Protein AF-A0A942Q5T8-F1 (afdb_monomer_lite)

Foldseek 3Di:
DDDDDPPPLVPDDPRCPDDPPPVVVVPPPPDDPDDPDPPPPPPVPPPPPDDDQPPDPQLVVLVVVLVVLLVQLVVLLVVLVVVDPDPVSVVSNVVSVVSVVVSVVSCVPPNVVSSVVVSVVVVVVVVVVVD

pLDDT: mean 75.87, std 16.43, range [44.84, 96.62]

Secondary structure (DSSP, 8-state):
-PPPPTT-GGGSTT------GGGGTTTS----S---------------SS-PPP--HHHHHHHHHHHHHHHHHHHHHHHHHHTTTSHHHHHHHHHHHHHHHHHHHHIIIIIHHHHHHHHHHHHHHHHHTT-

Sequence (131 aa):
MARRSPSNPRYQKGASIGKTRRSAASAKPTRGAGADSKKASTRKKRRSILAPVPSNPEFRRWRKIWLGALGAAIVFSGFAWWQQGTWPGTAVLILAYACIFTAFYIDFRKMRPLRKAAIEAEKAEKNGSSK

Structure (mmCIF, N/CA/C/O backbone):
data_AF-A0A942Q5T8-F1
#
_entry.id   AF-A0A942Q5T8-F1
#
loop_
_atom_site.group_PDB
_atom_site.id
_atom_site.type_symbol
_atom_site.label_atom_id
_atom_site.label_alt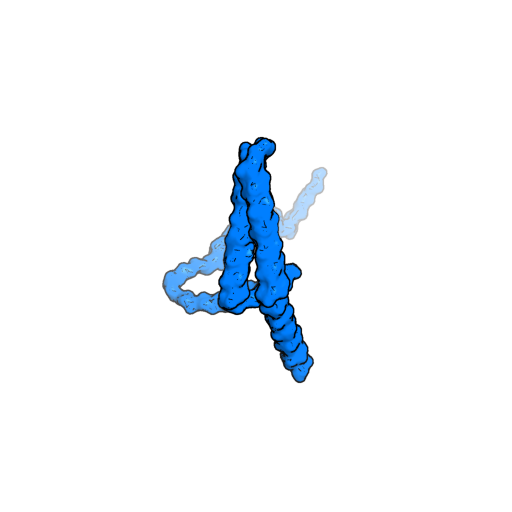_id
_atom_site.label_comp_id
_atom_site.label_asym_id
_atom_site.label_entity_id
_atom_site.label_seq_id
_atom_site.pdbx_PDB_ins_code
_atom_site.Cartn_x
_atom_site.Cartn_y
_atom_site.Cartn_z
_atom_site.occupancy
_atom_site.B_iso_or_equiv
_atom_site.auth_seq_id
_atom_site.auth_comp_id
_atom_site.auth_asym_id
_atom_site.auth_atom_id
_atom_site.pdbx_PDB_model_num
ATOM 1 N N . MET A 1 1 ? -30.164 73.972 11.025 1.00 45.56 1 MET A N 1
ATOM 2 C CA . MET A 1 1 ? -29.276 73.210 11.938 1.00 45.56 1 MET A CA 1
ATOM 3 C C . MET A 1 1 ? -30.062 72.808 13.180 1.00 45.56 1 MET A C 1
ATOM 5 O O . MET A 1 1 ? -30.430 73.683 13.954 1.00 45.56 1 MET A O 1
ATOM 9 N N . ALA A 1 2 ? -30.369 71.520 13.361 1.00 58.38 2 ALA A N 1
ATOM 10 C CA . ALA A 1 2 ? -31.089 71.048 14.546 1.00 58.38 2 ALA A CA 1
ATOM 11 C C . ALA A 1 2 ? -30.155 71.037 15.772 1.00 58.38 2 ALA A C 1
ATOM 13 O O . ALA A 1 2 ? -29.098 70.401 15.751 1.00 58.38 2 ALA A O 1
ATOM 14 N N . ARG A 1 3 ? -30.527 71.769 16.830 1.00 61.38 3 ARG A N 1
ATOM 15 C CA . ARG A 1 3 ? -29.795 71.804 18.106 1.00 61.38 3 ARG A CA 1
ATOM 16 C C . ARG A 1 3 ? -30.020 70.474 18.839 1.00 61.38 3 ARG A C 1
ATOM 18 O O . ARG A 1 3 ? -31.156 70.034 18.980 1.00 61.38 3 ARG A O 1
ATOM 25 N N . ARG A 1 4 ? -28.944 69.799 19.261 1.00 69.56 4 ARG A N 1
ATOM 26 C CA . ARG A 1 4 ? -29.027 68.507 19.971 1.00 69.56 4 ARG A CA 1
ATOM 27 C C . ARG A 1 4 ? -29.634 68.711 21.364 1.00 69.56 4 ARG A C 1
ATOM 29 O O . ARG A 1 4 ? -29.323 69.705 22.013 1.00 69.56 4 ARG A O 1
ATOM 36 N N . SER A 1 5 ? -30.477 67.772 21.806 1.00 62.94 5 SER A N 1
ATOM 37 C CA . SER A 1 5 ? -31.197 67.882 23.083 1.00 62.94 5 SER A CA 1
ATOM 38 C C . SER A 1 5 ? -30.234 68.003 24.282 1.00 62.94 5 SER A C 1
ATOM 40 O O . SER A 1 5 ? -29.401 67.105 24.457 1.00 62.94 5 SER A O 1
ATOM 42 N N . PRO A 1 6 ? -30.357 69.045 25.132 1.00 64.88 6 PRO A N 1
ATOM 43 C CA . PRO A 1 6 ? -29.505 69.247 26.315 1.00 64.88 6 PRO A CA 1
ATOM 44 C C . PRO A 1 6 ? -29.692 68.179 27.403 1.00 64.88 6 PRO A C 1
ATOM 46 O O . PRO A 1 6 ? -28.822 67.979 28.250 1.00 64.88 6 PRO A O 1
ATOM 49 N N . SER A 1 7 ? -30.831 67.484 27.384 1.00 65.06 7 SER A N 1
ATOM 50 C CA . SER A 1 7 ? -31.198 66.469 28.375 1.00 65.06 7 SER A CA 1
ATOM 51 C C . SER A 1 7 ? -30.587 65.095 28.109 1.00 65.06 7 SER A C 1
ATOM 53 O O . SER A 1 7 ? -30.757 64.189 28.919 1.00 65.06 7 SER A O 1
ATOM 55 N N . ASN A 1 8 ? -29.871 64.909 26.995 1.00 69.88 8 ASN A N 1
ATOM 56 C CA . ASN A 1 8 ? -29.218 63.637 26.729 1.00 69.88 8 ASN A CA 1
ATOM 57 C C . ASN A 1 8 ? -27.915 63.531 27.547 1.00 69.88 8 ASN A C 1
ATOM 59 O O . ASN A 1 8 ? -26.960 64.262 27.257 1.00 69.88 8 ASN A O 1
ATOM 63 N N . PRO A 1 9 ? -27.820 62.587 28.505 1.00 66.06 9 PRO A N 1
ATOM 64 C CA . PRO A 1 9 ? -26.646 62.439 29.364 1.00 66.06 9 PRO A CA 1
ATOM 65 C C . PRO A 1 9 ? -25.369 62.148 28.567 1.00 66.06 9 PRO A C 1
ATOM 67 O O . PRO A 1 9 ? -24.277 62.447 29.030 1.00 66.06 9 PRO A O 1
ATOM 70 N N . ARG A 1 10 ? -25.466 61.657 27.323 1.00 61.28 10 ARG A N 1
ATOM 71 C CA . ARG A 1 10 ? -24.307 61.447 26.438 1.00 61.28 10 ARG A CA 1
ATOM 72 C C . ARG A 1 10 ? -23.570 62.726 26.026 1.00 61.28 10 ARG A C 1
ATOM 74 O O . ARG A 1 10 ? -22.449 62.638 25.536 1.00 61.28 10 ARG A O 1
ATOM 81 N N . TYR A 1 11 ? -24.204 63.888 26.146 1.00 64.50 11 TYR A N 1
ATOM 82 C CA . TYR A 1 11 ? -23.630 65.173 25.734 1.00 64.50 11 TYR A CA 1
ATOM 83 C C . TYR A 1 11 ? -23.361 66.106 26.920 1.00 64.50 11 TYR A C 1
ATOM 85 O O . TYR A 1 11 ? -22.922 67.237 26.722 1.00 64.50 11 TYR A O 1
ATOM 93 N N . GLN A 1 12 ? -23.580 65.631 28.149 1.00 69.62 12 GLN A N 1
ATOM 94 C CA . GLN A 1 12 ? -23.256 66.369 29.366 1.00 69.62 12 GLN A CA 1
ATOM 95 C C . GLN A 1 12 ? -21.777 66.163 29.724 1.00 69.62 12 GLN A C 1
ATOM 97 O O . GLN A 1 12 ? -21.289 65.033 29.806 1.00 69.62 12 GLN A O 1
ATOM 102 N N . LYS A 1 13 ? -21.040 67.262 29.939 1.00 58.00 13 LYS A N 1
ATOM 103 C CA . LYS A 1 13 ? -19.649 67.212 30.419 1.00 58.00 13 LYS A CA 1
ATOM 104 C C . LYS A 1 13 ? -19.636 66.660 31.850 1.00 58.00 13 LYS A C 1
ATOM 106 O O . LYS A 1 13 ? -20.086 67.337 32.763 1.00 58.00 13 LYS A O 1
ATOM 111 N N . GLY A 1 14 ? -19.128 65.437 32.022 1.00 63.59 14 GLY A N 1
ATOM 112 C CA . GLY A 1 14 ? -19.052 64.734 33.313 1.00 63.59 14 GLY A CA 1
ATOM 113 C C . GLY A 1 14 ? -19.866 63.438 33.387 1.00 63.59 14 GLY A C 1
ATOM 114 O O . GLY A 1 14 ? -19.721 62.684 34.345 1.00 63.59 14 GLY A O 1
ATOM 115 N N . ALA A 1 15 ? -20.678 63.127 32.373 1.00 60.84 15 ALA A N 1
ATOM 116 C CA . ALA A 1 15 ? -21.395 61.859 32.322 1.00 60.84 15 ALA A CA 1
ATOM 117 C C . ALA A 1 15 ? -20.429 60.692 32.058 1.00 60.84 15 ALA A C 1
ATOM 119 O O . ALA A 1 15 ? -19.656 60.714 31.096 1.00 60.84 15 ALA A O 1
ATOM 120 N N . SER A 1 16 ? -20.491 59.648 32.888 1.00 61.91 16 SER A N 1
ATOM 121 C CA . SER A 1 16 ? -19.714 58.410 32.746 1.00 61.91 16 SER A CA 1
ATOM 122 C C . SER A 1 16 ? -20.244 57.551 31.591 1.00 61.91 16 SER A C 1
ATOM 124 O O . SER A 1 16 ? -20.793 56.463 31.754 1.00 61.91 16 SER A O 1
ATOM 126 N N . ILE A 1 17 ? -20.085 58.065 30.375 1.00 60.00 17 ILE A N 1
ATOM 127 C CA . ILE A 1 17 ? -20.363 57.355 29.130 1.00 60.00 17 ILE A CA 1
ATOM 128 C C . ILE A 1 17 ? -19.521 56.077 29.123 1.00 60.00 17 ILE A C 1
ATOM 130 O O . ILE A 1 17 ? -18.305 56.125 29.296 1.00 60.00 17 ILE A O 1
ATOM 134 N N . GLY A 1 18 ? -20.219 54.944 28.999 1.00 59.19 18 GLY A N 1
ATOM 135 C CA . GLY A 1 18 ? -19.758 53.588 29.291 1.00 59.19 18 GLY A CA 1
ATOM 136 C C . GLY A 1 18 ? -18.281 53.306 29.019 1.00 59.19 18 GLY A C 1
ATOM 137 O O . GLY A 1 18 ? -17.742 53.639 27.965 1.00 59.19 18 GLY A O 1
ATOM 138 N N . LYS A 1 19 ? -17.654 52.632 29.989 1.00 56.56 19 LYS A N 1
ATOM 139 C CA . LYS A 1 19 ? -16.261 52.177 29.970 1.00 56.56 19 LYS A CA 1
ATOM 140 C C . LYS A 1 19 ? -15.944 51.471 28.646 1.00 56.56 19 LYS A C 1
ATOM 142 O O . LYS A 1 19 ? -16.274 50.303 28.452 1.00 56.56 19 LYS A O 1
ATOM 147 N N . THR A 1 20 ? -15.298 52.168 27.718 1.00 62.53 20 THR A N 1
ATOM 148 C CA . THR A 1 20 ? -14.780 51.552 26.497 1.00 62.53 20 THR A CA 1
ATOM 149 C C . THR A 1 20 ? -13.644 50.594 26.864 1.00 62.53 20 THR A C 1
ATOM 151 O O . THR A 1 20 ? -12.855 50.890 27.756 1.00 62.53 20 THR A O 1
ATOM 154 N N . ARG A 1 21 ? -13.621 49.429 26.193 1.00 55.75 21 ARG A N 1
ATOM 155 C CA . ARG A 1 21 ? -12.621 48.338 26.000 1.00 55.75 21 ARG A CA 1
ATOM 156 C C . ARG A 1 21 ? -11.395 48.163 26.934 1.00 55.75 21 ARG A C 1
ATOM 158 O O . ARG A 1 21 ? -10.922 47.038 27.063 1.00 55.75 21 ARG A O 1
ATOM 165 N N . ARG A 1 22 ? -10.873 49.197 27.596 1.00 52.53 22 ARG A N 1
ATOM 166 C CA . ARG A 1 22 ? -9.764 49.151 28.568 1.00 52.53 22 ARG A CA 1
ATOM 167 C C . ARG A 1 22 ? -10.127 48.480 29.898 1.00 52.53 22 ARG A C 1
ATOM 169 O O . ARG A 1 22 ? -9.247 47.893 30.515 1.00 52.53 22 ARG A O 1
ATOM 176 N N . SER A 1 23 ? -11.396 48.464 30.311 1.00 54.72 23 SER A N 1
ATOM 177 C CA . SER A 1 23 ? -11.807 47.812 31.573 1.00 54.72 23 SER A CA 1
ATOM 178 C C . SER A 1 23 ? -11.914 46.282 31.511 1.00 54.72 23 SER A C 1
ATOM 180 O O . SER A 1 23 ? -12.063 45.646 32.546 1.00 54.72 23 SER A O 1
ATOM 182 N N . ALA A 1 24 ? -11.801 45.670 30.326 1.00 55.50 24 ALA A N 1
ATOM 183 C CA . ALA A 1 24 ? -11.732 44.211 30.189 1.00 55.50 24 ALA A CA 1
ATOM 184 C C . ALA A 1 24 ? -10.298 43.664 30.339 1.00 55.50 24 ALA A C 1
ATOM 186 O O . ALA A 1 24 ? -10.111 42.474 30.584 1.00 55.50 24 ALA A O 1
ATOM 187 N N . ALA A 1 25 ? -9.278 44.520 30.199 1.00 55.81 25 ALA A N 1
ATOM 188 C CA . ALA A 1 25 ? -7.877 44.125 30.341 1.00 55.81 25 ALA A CA 1
ATOM 189 C C . ALA A 1 25 ? -7.436 44.045 31.813 1.00 55.81 25 ALA A C 1
ATOM 191 O O . ALA A 1 25 ? -6.597 43.214 32.143 1.00 55.81 25 ALA A O 1
ATOM 192 N N . SER A 1 26 ? -8.044 44.837 32.704 1.00 57.00 26 SER A N 1
ATOM 193 C CA . SER A 1 26 ? -7.799 44.789 34.155 1.00 57.00 26 SER A CA 1
ATOM 194 C C . SER A 1 26 ? -8.547 43.658 34.874 1.00 57.00 26 SER A C 1
ATOM 196 O O . SER A 1 26 ? -8.259 43.379 36.029 1.00 57.00 26 SER A O 1
ATOM 198 N N . ALA A 1 27 ? -9.493 42.992 34.201 1.00 58.72 27 ALA A N 1
ATOM 199 C CA . ALA A 1 27 ? -10.186 41.798 34.696 1.00 58.72 27 ALA A CA 1
ATOM 200 C C . ALA A 1 27 ? -9.484 40.490 34.282 1.00 58.72 27 ALA A C 1
ATOM 202 O O . ALA A 1 27 ? -10.041 39.402 34.432 1.00 58.72 27 ALA A O 1
ATOM 203 N N . LYS A 1 28 ? -8.274 40.572 33.712 1.00 58.72 28 LYS A N 1
ATOM 204 C CA . LYS A 1 28 ? -7.466 39.387 33.429 1.00 58.72 28 LYS A CA 1
ATOM 205 C C . LYS A 1 28 ? -6.888 38.893 34.764 1.00 58.72 28 LYS A C 1
ATOM 207 O O . LYS A 1 28 ? -6.120 39.634 35.369 1.00 58.72 28 LYS A O 1
ATOM 212 N N . PRO A 1 29 ? -7.216 37.681 35.244 1.00 61.62 29 PRO A N 1
ATOM 213 C CA . PRO A 1 29 ? -6.568 37.159 36.438 1.00 61.62 29 PRO A CA 1
ATOM 214 C C . PRO A 1 29 ? -5.080 36.941 36.136 1.00 61.62 29 PRO A C 1
ATOM 216 O O . PRO A 1 29 ? -4.726 36.107 35.296 1.00 61.62 29 PRO A O 1
ATOM 219 N N . THR A 1 30 ? -4.213 37.700 36.805 1.00 62.91 30 THR A N 1
ATOM 220 C CA . THR A 1 30 ? -2.774 37.430 36.866 1.00 62.91 30 THR A CA 1
ATOM 221 C C . THR A 1 30 ? -2.601 36.091 37.575 1.00 62.91 30 THR A C 1
ATOM 223 O O . THR A 1 30 ? -2.907 35.962 38.757 1.00 62.91 30 THR A O 1
ATOM 226 N N . ARG A 1 31 ? -2.201 35.051 36.837 1.00 57.88 31 ARG A N 1
ATOM 227 C CA . ARG A 1 31 ? -1.962 33.724 37.415 1.00 57.88 31 ARG A CA 1
ATOM 228 C C . ARG A 1 31 ? -0.739 33.799 38.327 1.00 57.88 31 ARG A C 1
ATOM 230 O O . ARG A 1 31 ? 0.364 34.007 37.833 1.00 57.88 31 ARG A O 1
ATOM 237 N N . GLY A 1 32 ? -0.948 33.614 39.630 1.00 50.62 32 GLY A N 1
ATOM 238 C CA . GLY A 1 32 ? 0.121 33.274 40.565 1.00 50.62 32 GLY A CA 1
ATOM 239 C C . GLY A 1 32 ? 0.744 31.931 40.179 1.00 50.62 32 GLY A C 1
ATOM 240 O O . GLY A 1 32 ? 0.052 31.030 39.698 1.00 50.62 32 GLY A O 1
ATOM 241 N N . ALA A 1 33 ? 2.061 31.828 40.326 1.00 53.56 33 ALA A N 1
ATOM 242 C CA . ALA A 1 33 ? 2.794 30.591 40.117 1.00 53.56 33 ALA A CA 1
ATOM 243 C C . ALA A 1 33 ? 2.296 29.504 41.091 1.00 53.56 33 ALA A C 1
ATOM 245 O O . ALA A 1 33 ? 2.185 29.757 42.285 1.00 53.56 33 ALA A O 1
ATOM 246 N N . GLY A 1 34 ? 2.028 28.303 40.567 1.00 52.41 34 GLY A N 1
ATOM 247 C CA . GLY A 1 34 ? 1.827 27.087 41.363 1.00 52.41 34 GLY A CA 1
ATOM 248 C C . GLY A 1 34 ? 0.372 26.725 41.682 1.00 52.41 34 GLY A C 1
ATOM 249 O O . GLY A 1 34 ? -0.150 27.098 42.722 1.00 52.41 34 GLY A O 1
ATOM 250 N N . ALA A 1 35 ? -0.251 25.932 40.804 1.00 44.84 35 ALA A N 1
ATOM 251 C CA . ALA A 1 35 ? -1.213 24.883 41.164 1.00 44.84 35 ALA A CA 1
ATOM 252 C C . ALA A 1 35 ? -1.537 24.060 39.906 1.00 44.84 35 ALA A C 1
ATOM 254 O O . ALA A 1 35 ? -2.222 24.536 38.992 1.00 44.84 35 ALA A O 1
ATOM 255 N N . ASP A 1 36 ? -1.042 22.822 39.869 1.00 53.19 36 ASP A N 1
ATOM 256 C CA . ASP A 1 36 ? -1.388 21.783 38.900 1.00 53.19 36 ASP A CA 1
ATOM 257 C C . ASP A 1 36 ? -2.884 21.454 38.959 1.00 53.19 36 ASP A C 1
ATOM 259 O O . ASP A 1 36 ? -3.332 20.466 39.535 1.00 53.19 36 ASP A O 1
ATOM 263 N N . SER A 1 37 ? -3.694 22.282 38.312 1.00 49.31 37 SER A N 1
ATOM 264 C CA . SER A 1 37 ? -5.028 21.877 37.902 1.00 49.31 37 SER A CA 1
ATOM 265 C C . SER A 1 37 ? -4.895 21.223 36.534 1.00 49.31 37 SER A C 1
ATOM 267 O O . SER A 1 37 ? -4.838 21.896 35.500 1.00 49.31 37 SER A O 1
ATOM 269 N N . LYS A 1 38 ? -4.869 19.883 36.514 1.00 53.44 38 LYS A N 1
ATOM 270 C CA . LYS A 1 38 ? -5.263 19.100 35.337 1.00 53.44 38 LYS A CA 1
ATOM 271 C C . LYS A 1 38 ? -6.700 19.496 35.000 1.00 53.44 38 LYS A C 1
ATOM 273 O O . LYS A 1 38 ? -7.655 18.825 35.380 1.00 53.44 38 LYS A O 1
ATOM 278 N N . LYS A 1 39 ? -6.866 20.615 34.292 1.00 49.66 39 LYS A N 1
ATOM 279 C CA . LYS A 1 39 ? -8.092 20.927 33.574 1.00 49.66 39 LYS A CA 1
ATOM 280 C C . LYS A 1 39 ? -8.262 19.789 32.591 1.00 49.66 39 LYS A C 1
ATOM 282 O O . LYS A 1 39 ? -7.588 19.753 31.561 1.00 49.66 39 LYS A O 1
ATOM 287 N N . ALA A 1 40 ? -9.131 18.851 32.957 1.00 51.22 40 ALA A N 1
ATOM 288 C CA . ALA A 1 40 ? -9.751 17.921 32.042 1.00 51.22 40 ALA A CA 1
ATOM 289 C C . ALA A 1 40 ? -10.303 18.769 30.899 1.00 51.22 40 ALA A C 1
ATOM 291 O O . ALA A 1 40 ? -11.336 19.428 31.000 1.00 51.22 40 ALA A O 1
ATOM 292 N N . SER A 1 41 ? -9.503 18.858 29.844 1.00 51.12 41 SER A N 1
ATOM 293 C CA . SER A 1 41 ? -9.859 19.536 28.626 1.00 51.12 41 SER A CA 1
ATOM 294 C C . SER A 1 41 ? -11.012 18.733 28.060 1.00 51.12 41 SER A C 1
ATOM 296 O O . SER A 1 41 ? -10.807 17.690 27.440 1.00 51.12 41 SER A O 1
ATOM 298 N N . THR A 1 42 ? -12.238 19.209 28.267 1.00 54.03 42 THR A N 1
ATOM 299 C CA . THR A 1 42 ? -13.432 18.789 27.530 1.00 54.03 42 THR A CA 1
ATOM 300 C C . THR A 1 42 ? -13.319 19.281 26.086 1.00 54.03 42 THR A C 1
ATOM 302 O O . THR A 1 42 ? -14.228 19.901 25.530 1.00 54.03 42 THR A O 1
ATOM 305 N N . ARG A 1 43 ? -12.166 19.039 25.450 1.00 57.59 43 ARG A N 1
ATOM 306 C CA . ARG A 1 43 ? -11.981 19.151 24.017 1.00 57.59 43 ARG A CA 1
ATOM 307 C C . ARG A 1 43 ? -12.864 18.062 23.449 1.00 57.59 43 ARG A C 1
ATOM 309 O O . ARG A 1 43 ? -12.431 16.919 23.348 1.00 57.59 43 ARG A O 1
ATOM 316 N N . LYS A 1 44 ? -14.118 18.425 23.139 1.00 52.81 44 LYS A N 1
ATOM 317 C CA . LYS A 1 44 ? -15.033 17.651 22.294 1.00 52.81 44 LYS A CA 1
ATOM 318 C C . LYS A 1 44 ? -14.165 17.048 21.200 1.00 52.81 44 LYS A C 1
ATOM 320 O O . LYS A 1 44 ? -13.655 17.778 20.346 1.00 52.81 44 LYS A O 1
ATOM 325 N N . LYS A 1 45 ? -13.887 15.748 21.328 1.00 57.56 45 LYS A N 1
ATOM 326 C CA . LYS A 1 45 ? -13.022 14.994 20.428 1.00 57.56 45 LYS A CA 1
ATOM 327 C C . LYS A 1 45 ? -13.711 15.145 19.086 1.00 57.56 45 LYS A C 1
ATOM 329 O O . LYS A 1 45 ? -14.792 14.590 18.907 1.00 57.56 45 LYS A O 1
ATOM 334 N N . ARG A 1 46 ? -13.195 16.028 18.218 1.00 56.28 46 ARG A N 1
ATOM 335 C CA . ARG A 1 46 ? -13.740 16.207 16.872 1.00 56.28 46 ARG A CA 1
ATOM 336 C C . ARG A 1 46 ? -13.778 14.800 16.305 1.00 56.28 46 ARG A C 1
ATOM 338 O O . ARG A 1 46 ? -12.713 14.205 16.152 1.00 56.28 46 ARG A O 1
ATOM 345 N N . ARG A 1 47 ? -14.982 14.238 16.136 1.00 53.31 47 ARG A N 1
ATOM 346 C CA . ARG A 1 47 ? -15.153 12.941 15.490 1.00 53.31 47 ARG A CA 1
ATOM 347 C C . ARG A 1 47 ? -14.431 13.098 14.165 1.00 53.31 47 ARG A C 1
ATOM 349 O O . ARG A 1 47 ? -14.805 13.956 13.366 1.00 53.31 47 ARG A O 1
ATOM 356 N N . SER A 1 48 ? -13.315 12.394 14.007 1.00 59.47 48 SER A N 1
ATOM 357 C CA . SER A 1 48 ? -12.651 12.350 12.721 1.00 59.47 48 SER A CA 1
ATOM 358 C C . SER A 1 48 ? -13.704 11.848 11.747 1.00 59.47 48 SER A C 1
ATOM 360 O O . SER A 1 48 ? -14.375 10.858 12.018 1.00 59.47 48 SER A O 1
ATOM 362 N N . ILE A 1 49 ? -13.889 12.565 10.642 1.00 59.50 49 ILE A N 1
ATOM 363 C CA . ILE A 1 49 ? -14.764 12.118 9.549 1.00 59.50 49 ILE A CA 1
ATOM 364 C C . ILE A 1 49 ? -14.309 10.722 9.072 1.00 59.50 49 ILE A C 1
ATOM 366 O O . ILE A 1 49 ? -15.098 9.925 8.581 1.00 59.50 49 ILE A O 1
ATOM 370 N N . LEU A 1 50 ? -13.031 10.402 9.296 1.00 61.00 50 LEU A N 1
ATOM 371 C CA . LEU A 1 50 ? -12.452 9.087 9.107 1.00 61.00 50 LEU A CA 1
ATOM 372 C C . LEU A 1 50 ? -12.836 8.131 10.238 1.00 61.00 50 LEU A C 1
ATOM 374 O O . LEU A 1 50 ? -12.730 8.473 11.420 1.00 61.00 50 LEU A O 1
ATOM 378 N N . ALA A 1 51 ? -13.194 6.907 9.839 1.00 61.25 51 ALA A N 1
ATOM 379 C CA . ALA A 1 51 ? -13.375 5.778 10.736 1.00 61.25 51 ALA A CA 1
ATOM 380 C C . ALA A 1 51 ? -12.206 5.692 11.739 1.00 61.25 51 ALA A C 1
ATOM 382 O O . ALA A 1 51 ? -11.046 5.884 11.348 1.00 61.25 51 ALA A O 1
ATOM 383 N N . PRO A 1 52 ? -12.493 5.427 13.020 1.00 66.38 52 PRO A N 1
ATOM 384 C CA . PRO A 1 52 ? -11.468 5.337 14.042 1.00 66.38 52 PRO A CA 1
ATOM 385 C C . PRO A 1 52 ? -10.473 4.245 13.670 1.00 66.38 52 PRO A C 1
ATOM 387 O O . PRO A 1 52 ? -10.821 3.103 13.369 1.00 66.38 52 PRO A O 1
ATOM 390 N N . VAL A 1 53 ? -9.205 4.637 13.628 1.00 66.75 53 VAL A N 1
ATOM 391 C CA . VAL A 1 53 ? -8.114 3.712 13.358 1.00 66.75 53 VAL A CA 1
ATOM 392 C C . VAL A 1 53 ? -7.892 2.894 14.630 1.00 66.75 53 VAL A C 1
ATOM 394 O O . VAL A 1 53 ? -7.670 3.505 15.679 1.00 66.75 53 VAL A O 1
ATOM 397 N N . PRO A 1 54 ? -7.916 1.548 14.563 1.00 67.81 54 PRO A N 1
ATOM 398 C CA . PRO A 1 54 ? -7.644 0.714 15.724 1.00 67.81 54 PRO A CA 1
ATOM 399 C C . PRO A 1 54 ? -6.321 1.122 16.370 1.00 67.81 54 PRO A C 1
ATOM 401 O O . PRO A 1 54 ? -5.274 1.093 15.719 1.00 67.81 54 PRO A O 1
ATOM 404 N N . SER A 1 55 ? -6.335 1.452 17.660 1.00 67.38 55 SER A N 1
ATOM 405 C CA . SER A 1 55 ? -5.124 1.790 18.419 1.00 67.38 55 SER A CA 1
ATOM 406 C C . SER A 1 55 ? -4.283 0.562 18.802 1.00 67.38 55 SER A C 1
ATOM 408 O O . SER A 1 55 ? -3.394 0.667 19.644 1.00 67.38 55 SER A O 1
ATOM 410 N N . ASN A 1 56 ? -4.526 -0.596 18.174 1.00 77.94 56 ASN A N 1
ATOM 411 C CA . ASN A 1 56 ? -3.8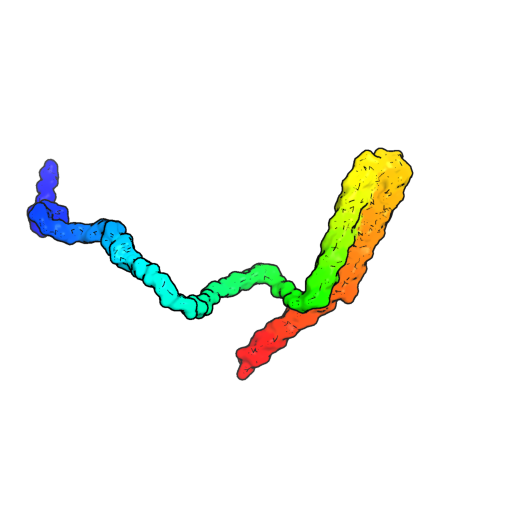08 -1.836 18.451 1.00 77.94 56 ASN A CA 1
ATOM 412 C C . ASN A 1 56 ? -2.327 -1.743 18.021 1.00 77.94 56 ASN A C 1
ATOM 414 O O . ASN A 1 56 ? -2.031 -1.306 16.899 1.00 77.94 56 ASN A O 1
ATOM 418 N N . PRO A 1 57 ? -1.370 -2.181 18.867 1.00 81.81 57 PRO A N 1
ATOM 419 C CA . PRO A 1 57 ? 0.060 -2.122 18.558 1.00 81.81 57 PRO A CA 1
ATOM 420 C C . PRO A 1 57 ? 0.423 -2.984 17.342 1.00 81.81 57 PRO A C 1
ATOM 422 O O . PRO A 1 57 ? 1.306 -2.612 16.569 1.00 81.81 57 PRO A O 1
ATOM 425 N N . GLU A 1 58 ? -0.295 -4.087 17.124 1.00 86.50 58 GLU A N 1
ATOM 426 C CA . GLU A 1 58 ? -0.133 -4.951 15.954 1.00 86.50 58 GLU A CA 1
ATOM 427 C C . GLU A 1 58 ? -0.490 -4.221 14.648 1.00 86.50 58 GLU A C 1
ATOM 429 O O . GLU A 1 58 ? 0.288 -4.235 13.692 1.00 86.50 58 GLU A O 1
ATOM 434 N N . PHE A 1 59 ? -1.611 -3.488 14.626 1.00 85.56 59 PHE A N 1
ATOM 435 C CA . PHE A 1 59 ? -2.025 -2.702 13.461 1.00 85.56 59 PHE A CA 1
ATOM 436 C C . PHE A 1 59 ? -0.973 -1.647 13.094 1.00 85.56 59 PHE A C 1
ATOM 438 O O . PHE A 1 59 ? -0.652 -1.468 11.919 1.00 85.56 59 PHE A O 1
ATOM 445 N N . ARG A 1 60 ? -0.361 -0.992 14.092 1.00 86.25 60 ARG A N 1
ATOM 446 C CA . ARG A 1 60 ? 0.724 -0.020 13.863 1.00 86.25 60 ARG A CA 1
ATOM 447 C C . ARG A 1 60 ? 1.961 -0.656 13.226 1.00 86.25 60 ARG A C 1
ATOM 449 O O . ARG A 1 60 ? 2.590 -0.005 12.394 1.00 86.25 60 ARG A O 1
ATOM 456 N N . ARG A 1 61 ? 2.322 -1.891 13.595 1.00 89.44 61 ARG A N 1
ATOM 457 C CA . ARG A 1 61 ? 3.461 -2.613 12.995 1.00 89.44 61 ARG A CA 1
ATOM 458 C C . ARG A 1 61 ? 3.196 -2.907 11.520 1.00 89.44 61 ARG A C 1
ATOM 460 O O . ARG A 1 61 ? 3.984 -2.490 10.675 1.00 89.44 61 ARG A O 1
ATOM 467 N N . TRP A 1 62 ? 2.051 -3.513 11.206 1.00 90.44 62 TRP A N 1
ATOM 468 C CA . TRP A 1 62 ? 1.660 -3.803 9.821 1.00 90.44 62 TRP A CA 1
ATOM 469 C C . TRP A 1 62 ? 1.515 -2.541 8.972 1.00 90.44 62 TRP A C 1
ATOM 471 O O . TRP A 1 62 ? 1.947 -2.524 7.823 1.00 90.44 62 TRP A O 1
ATOM 481 N N . ARG A 1 63 ? 0.996 -1.451 9.550 1.00 89.44 63 ARG A N 1
ATOM 482 C CA . ARG A 1 63 ? 0.922 -0.145 8.885 1.00 89.44 63 ARG A CA 1
ATOM 483 C C . ARG A 1 63 ? 2.306 0.380 8.494 1.00 89.44 63 ARG A C 1
ATOM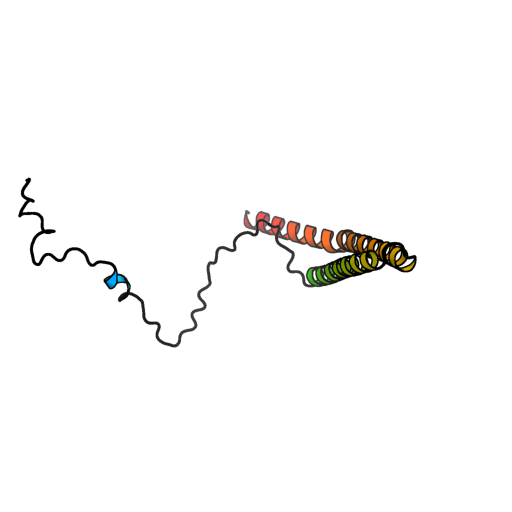 485 O O . ARG A 1 63 ? 2.448 0.898 7.394 1.00 89.44 63 ARG A O 1
ATOM 492 N N . LYS A 1 64 ? 3.318 0.247 9.361 1.00 90.56 64 LYS A N 1
ATOM 493 C CA . LYS A 1 64 ? 4.703 0.649 9.052 1.00 90.56 64 LYS A CA 1
ATOM 494 C C . LYS A 1 64 ? 5.318 -0.215 7.956 1.00 90.56 64 LYS A C 1
ATOM 496 O O . LYS A 1 64 ? 5.923 0.338 7.050 1.00 90.56 64 LYS A O 1
ATOM 501 N N . ILE A 1 65 ? 5.130 -1.536 8.015 1.00 91.50 65 ILE A N 1
ATOM 502 C CA . ILE A 1 65 ? 5.612 -2.463 6.976 1.00 91.50 65 ILE A CA 1
ATOM 503 C C . ILE A 1 65 ? 4.973 -2.116 5.628 1.00 91.50 65 ILE A C 1
ATOM 505 O O . ILE A 1 65 ? 5.672 -1.987 4.631 1.00 91.50 65 ILE A O 1
ATOM 509 N N . TRP A 1 66 ? 3.659 -1.884 5.611 1.00 92.75 66 TRP A N 1
ATOM 510 C CA . TRP A 1 66 ? 2.939 -1.466 4.411 1.00 92.75 66 TRP A CA 1
ATOM 511 C C . TRP A 1 66 ? 3.439 -0.122 3.870 1.00 92.75 66 TRP A C 1
ATOM 513 O O . TRP A 1 66 ? 3.654 0.009 2.671 1.00 92.75 66 TRP A O 1
ATOM 523 N N . LEU A 1 67 ? 3.668 0.867 4.742 1.00 92.19 67 LEU A N 1
ATOM 524 C CA . LEU A 1 67 ? 4.240 2.156 4.339 1.00 92.19 67 LEU A CA 1
ATOM 525 C C . LEU A 1 67 ? 5.666 2.003 3.800 1.00 92.19 67 LEU A C 1
ATOM 527 O O . LEU A 1 67 ? 6.010 2.669 2.832 1.00 92.19 67 LEU A O 1
ATOM 531 N N . GLY A 1 68 ? 6.472 1.120 4.393 1.00 93.69 68 GLY A N 1
ATOM 532 C CA . GLY A 1 68 ? 7.810 0.789 3.907 1.00 93.69 68 GLY A CA 1
ATOM 533 C C . GLY A 1 68 ? 7.776 0.150 2.520 1.00 93.69 68 GLY A C 1
ATOM 534 O O . GLY A 1 68 ? 8.502 0.591 1.637 1.00 93.69 68 GLY A O 1
ATOM 535 N N . ALA A 1 69 ? 6.884 -0.819 2.297 1.00 92.75 69 ALA A N 1
ATOM 536 C CA . ALA A 1 69 ? 6.690 -1.450 0.990 1.00 92.75 69 ALA A CA 1
ATOM 537 C C . ALA A 1 69 ? 6.209 -0.446 -0.072 1.00 92.75 69 ALA A C 1
ATOM 539 O O . ALA A 1 69 ? 6.710 -0.443 -1.194 1.00 92.75 69 ALA A O 1
ATOM 540 N N . LEU A 1 70 ? 5.283 0.449 0.295 1.00 93.75 70 LEU A N 1
ATOM 541 C CA . LEU A 1 70 ? 4.813 1.513 -0.592 1.00 93.75 70 LEU A CA 1
ATOM 542 C C . LEU A 1 70 ? 5.936 2.512 -0.915 1.00 93.75 70 LEU A C 1
ATOM 544 O O . LEU A 1 70 ? 6.108 2.896 -2.067 1.00 93.75 70 LEU A O 1
ATOM 548 N N . GLY A 1 71 ? 6.726 2.900 0.089 1.00 94.75 71 GLY A N 1
ATOM 549 C CA . GLY A 1 71 ? 7.889 3.768 -0.088 1.00 94.75 71 GLY A CA 1
ATOM 550 C C . GLY A 1 71 ? 8.937 3.145 -1.009 1.00 94.75 71 GLY A C 1
ATOM 551 O O . GLY A 1 71 ? 9.402 3.805 -1.932 1.00 94.75 71 GLY A O 1
ATOM 552 N N . ALA A 1 72 ? 9.243 1.859 -0.822 1.00 93.81 72 ALA A N 1
ATOM 553 C CA . ALA A 1 72 ? 10.150 1.118 -1.694 1.00 93.81 72 ALA A CA 1
ATOM 554 C C . ALA A 1 72 ? 9.645 1.076 -3.144 1.00 93.81 72 ALA A C 1
ATOM 556 O O . ALA A 1 72 ? 10.416 1.341 -4.063 1.00 93.81 72 ALA A O 1
ATOM 557 N N . ALA A 1 73 ? 8.346 0.835 -3.359 1.00 94.56 73 ALA A N 1
ATOM 558 C CA . ALA A 1 73 ? 7.760 0.853 -4.698 1.00 94.56 73 ALA A CA 1
ATOM 559 C C . ALA A 1 73 ? 7.917 2.221 -5.386 1.00 94.56 73 ALA A C 1
ATOM 561 O O . ALA A 1 73 ? 8.237 2.272 -6.574 1.00 94.56 73 ALA A O 1
ATOM 562 N N . ILE A 1 74 ? 7.752 3.325 -4.648 1.00 95.94 74 ILE A N 1
ATOM 563 C CA . ILE A 1 74 ? 7.938 4.685 -5.179 1.00 95.94 74 ILE A CA 1
ATOM 564 C C . ILE A 1 74 ? 9.405 4.919 -5.559 1.00 95.94 74 ILE A C 1
ATOM 566 O O . ILE A 1 74 ? 9.679 5.405 -6.654 1.00 95.94 74 ILE A O 1
ATOM 570 N N . VAL A 1 75 ? 10.346 4.530 -4.693 1.00 96.62 75 VAL A N 1
ATOM 571 C CA . VAL A 1 75 ? 11.789 4.652 -4.962 1.00 96.62 75 VAL A CA 1
ATOM 572 C C . VAL A 1 75 ? 12.190 3.838 -6.194 1.00 96.62 75 VAL A C 1
ATOM 574 O O . VAL A 1 75 ? 12.860 4.366 -7.080 1.00 96.62 75 VAL A O 1
ATOM 577 N N . PHE A 1 76 ? 11.738 2.586 -6.302 1.00 96.19 76 PHE A N 1
ATOM 578 C CA . PHE A 1 76 ? 12.014 1.744 -7.469 1.00 96.19 76 PHE A CA 1
ATOM 579 C C . PHE A 1 76 ? 11.368 2.275 -8.747 1.00 96.19 76 PHE A C 1
ATOM 581 O O . PHE A 1 76 ? 12.000 2.240 -9.797 1.00 96.19 76 PHE A O 1
ATOM 588 N N . SER A 1 77 ? 10.160 2.835 -8.665 1.00 95.25 77 SER A N 1
ATOM 589 C CA . SER A 1 77 ? 9.513 3.481 -9.814 1.00 95.25 77 SER A CA 1
ATOM 590 C C . SER A 1 77 ? 10.310 4.698 -10.295 1.00 95.25 77 SER A C 1
ATOM 592 O O . SER A 1 77 ? 10.529 4.855 -11.493 1.00 95.25 77 SER A O 1
ATOM 594 N N . GLY A 1 78 ? 10.802 5.529 -9.370 1.00 96.25 78 GLY A N 1
ATOM 595 C CA . GLY A 1 78 ? 11.656 6.672 -9.702 1.00 96.25 78 GLY A CA 1
ATOM 596 C C . GLY A 1 78 ? 12.993 6.252 -10.319 1.00 96.25 78 GLY A C 1
ATOM 597 O O . GLY A 1 78 ? 13.426 6.835 -11.310 1.00 96.25 78 GLY A O 1
ATOM 598 N N . PHE A 1 79 ? 13.617 5.196 -9.791 1.00 95.19 79 PHE A N 1
ATOM 599 C CA . PHE A 1 79 ? 14.845 4.640 -10.362 1.00 95.19 79 PHE A CA 1
ATOM 600 C C . PHE A 1 79 ? 14.624 4.056 -11.763 1.00 95.19 79 PHE A C 1
ATOM 602 O O . PHE A 1 79 ? 15.421 4.295 -12.669 1.00 95.19 79 PHE A O 1
ATOM 609 N N . ALA A 1 80 ? 13.527 3.322 -11.962 1.00 95.06 80 ALA A N 1
ATOM 610 C CA . ALA A 1 80 ? 13.160 2.787 -13.267 1.00 95.06 80 ALA A CA 1
ATOM 611 C C . ALA A 1 80 ? 12.925 3.901 -14.298 1.00 95.06 80 ALA A C 1
ATOM 613 O O . ALA A 1 80 ? 13.315 3.747 -15.454 1.00 95.06 80 ALA A O 1
ATOM 614 N N . TRP A 1 81 ? 12.345 5.031 -13.875 1.00 95.31 81 TRP A N 1
ATOM 615 C CA . TRP A 1 81 ? 12.177 6.202 -14.735 1.00 95.31 81 TRP A CA 1
ATOM 616 C C . TRP A 1 81 ? 13.521 6.845 -15.110 1.00 95.31 81 TRP A C 1
ATOM 618 O O . TRP A 1 81 ? 13.724 7.202 -16.267 1.00 95.31 81 TRP A O 1
ATOM 628 N N . TRP A 1 82 ? 14.477 6.930 -14.180 1.00 94.50 82 TRP A N 1
ATOM 629 C CA . TRP A 1 82 ? 15.824 7.419 -14.503 1.00 94.50 82 TRP A CA 1
ATOM 630 C C . TRP A 1 82 ? 16.539 6.516 -15.525 1.00 94.50 82 TRP A C 1
ATOM 632 O O . TRP A 1 82 ? 17.185 7.011 -16.443 1.00 94.50 82 TRP A O 1
ATOM 642 N N . GLN A 1 83 ? 16.361 5.198 -15.422 1.00 94.62 83 GLN A N 1
ATOM 643 C CA . GLN A 1 83 ? 16.989 4.201 -16.299 1.00 94.62 83 GLN A CA 1
ATOM 644 C C . GLN A 1 83 ? 16.088 3.759 -17.469 1.00 94.62 83 GLN A C 1
ATOM 646 O O . GLN A 1 83 ? 16.175 2.617 -17.939 1.00 94.62 83 GLN A O 1
ATOM 651 N N . GLN A 1 84 ? 15.196 4.634 -17.939 1.00 90.31 84 GLN A N 1
ATOM 652 C CA . GLN A 1 84 ? 14.204 4.307 -18.963 1.00 90.31 84 GLN A CA 1
ATOM 653 C C . GLN A 1 84 ? 14.857 3.811 -20.270 1.00 90.31 84 GLN A C 1
ATOM 655 O O . GLN A 1 84 ? 15.848 4.361 -20.740 1.00 90.31 84 GLN A O 1
ATOM 660 N N . GLY A 1 85 ? 14.303 2.746 -20.859 1.00 90.62 85 GLY A N 1
ATOM 661 C CA . GLY A 1 85 ? 14.816 2.133 -22.096 1.00 90.62 85 GLY A CA 1
ATOM 662 C C . GLY A 1 85 ? 15.979 1.153 -21.900 1.00 90.62 85 GLY A C 1
ATOM 663 O O . GLY A 1 85 ? 16.414 0.527 -22.862 1.00 90.62 85 GLY A O 1
ATOM 664 N N . THR A 1 86 ? 16.458 0.968 -20.667 1.00 95.50 86 THR A N 1
ATOM 665 C CA . THR A 1 86 ? 17.497 -0.019 -20.346 1.00 95.50 86 THR A CA 1
ATOM 666 C C . THR A 1 86 ? 16.899 -1.313 -19.782 1.00 95.50 86 THR A C 1
ATOM 668 O O . THR A 1 86 ? 15.828 -1.320 -19.160 1.00 95.50 86 THR A O 1
ATOM 671 N N . TRP A 1 87 ? 17.610 -2.433 -19.955 1.00 94.25 87 TRP A N 1
ATOM 672 C CA . TRP A 1 87 ? 17.201 -3.711 -19.362 1.00 94.25 87 TRP A CA 1
ATOM 673 C C . TRP A 1 87 ? 17.128 -3.659 -17.817 1.00 94.25 87 TRP A C 1
ATOM 675 O O . TRP A 1 87 ? 16.129 -4.143 -17.276 1.00 94.25 87 TRP A O 1
ATOM 685 N N . PRO A 1 88 ? 18.071 -3.017 -17.079 1.00 94.00 88 PRO A N 1
ATOM 686 C CA . PRO A 1 88 ? 17.994 -2.933 -15.622 1.00 94.00 88 PRO A CA 1
ATOM 687 C C . PRO A 1 88 ? 16.824 -2.063 -15.159 1.00 94.00 88 PRO A C 1
ATOM 689 O O . PRO A 1 88 ? 16.156 -2.416 -14.190 1.00 94.00 88 PRO A O 1
ATOM 692 N N . GLY A 1 89 ? 16.526 -0.963 -15.864 1.00 95.00 89 GLY A N 1
ATOM 693 C CA . GLY A 1 89 ? 15.356 -0.129 -15.571 1.00 95.00 89 GLY A CA 1
ATOM 694 C C . GLY A 1 89 ? 14.050 -0.917 -15.685 1.00 95.00 89 GLY A C 1
ATOM 695 O O . GLY A 1 89 ? 13.201 -0.847 -14.797 1.00 95.00 89 GLY A O 1
ATOM 696 N N . THR A 1 90 ? 13.931 -1.755 -16.719 1.00 94.50 90 THR A N 1
ATOM 697 C CA . THR A 1 90 ? 12.772 -2.643 -16.911 1.00 94.50 90 THR A CA 1
ATOM 698 C C . THR A 1 90 ? 12.677 -3.701 -15.805 1.00 94.50 90 THR A C 1
ATOM 700 O O . THR A 1 90 ? 11.600 -3.918 -15.249 1.00 94.50 90 THR A O 1
ATOM 703 N N . ALA A 1 91 ? 13.798 -4.321 -15.425 1.00 95.50 91 ALA A N 1
ATOM 704 C CA . ALA A 1 91 ? 13.835 -5.301 -14.337 1.00 95.50 91 ALA A CA 1
ATOM 705 C C . ALA A 1 91 ? 13.417 -4.688 -12.986 1.00 95.50 91 ALA A C 1
ATOM 707 O O . ALA A 1 91 ? 12.620 -5.277 -12.251 1.00 95.50 91 ALA A O 1
ATOM 708 N N . VAL A 1 92 ? 13.894 -3.478 -12.675 1.00 95.88 92 VAL A N 1
ATOM 709 C CA . VAL A 1 92 ? 13.515 -2.755 -11.450 1.00 95.88 92 VAL A CA 1
ATOM 710 C C . 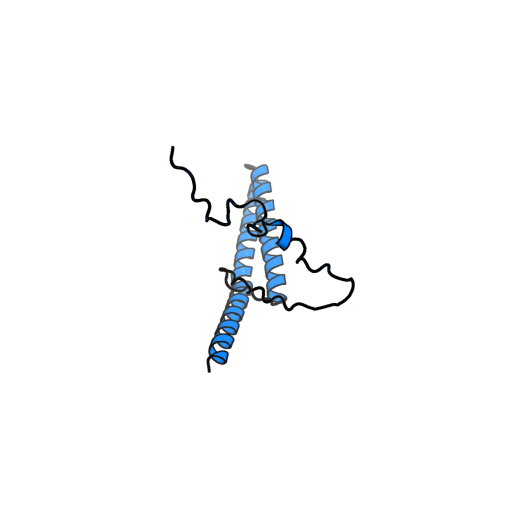VAL A 1 92 ? 12.047 -2.333 -11.478 1.00 95.88 92 VAL A C 1
ATOM 712 O O . VAL A 1 92 ? 11.381 -2.376 -10.444 1.00 95.88 92 VAL A O 1
ATOM 715 N N . LEU A 1 93 ? 11.503 -1.992 -12.647 1.00 95.00 93 LEU A N 1
ATOM 716 C CA . LEU A 1 93 ? 10.081 -1.688 -12.782 1.00 95.00 93 LEU A CA 1
ATOM 717 C C . LEU A 1 93 ? 9.206 -2.912 -12.465 1.00 95.00 93 LEU A C 1
ATOM 719 O O . LEU A 1 93 ? 8.237 -2.802 -11.714 1.00 95.00 93 LEU A O 1
ATOM 723 N N . ILE A 1 94 ? 9.575 -4.093 -12.970 1.00 95.06 94 ILE A N 1
ATOM 724 C CA . ILE A 1 94 ? 8.892 -5.356 -12.642 1.00 95.06 94 ILE A CA 1
ATOM 725 C C . ILE A 1 94 ? 8.956 -5.623 -11.129 1.00 95.06 94 ILE A C 1
ATOM 727 O O . ILE A 1 94 ? 7.947 -5.980 -10.514 1.00 95.06 94 ILE A O 1
ATOM 731 N N . LEU A 1 95 ? 10.112 -5.380 -10.504 1.00 94.88 95 LEU A N 1
ATOM 732 C CA . LEU A 1 95 ? 10.275 -5.496 -9.053 1.00 94.88 95 LEU A CA 1
ATOM 733 C C . LEU A 1 95 ? 9.387 -4.501 -8.285 1.00 94.88 95 LEU A C 1
ATOM 735 O O . LEU A 1 95 ? 8.790 -4.865 -7.268 1.00 94.88 95 LEU A O 1
ATOM 739 N N . ALA A 1 96 ? 9.240 -3.270 -8.778 1.00 94.94 96 ALA A N 1
ATOM 740 C CA . ALA A 1 96 ? 8.348 -2.274 -8.189 1.00 94.94 96 ALA A CA 1
ATOM 741 C C . ALA A 1 96 ? 6.889 -2.759 -8.190 1.00 94.94 96 ALA A C 1
ATOM 743 O O . ALA A 1 96 ? 6.210 -2.674 -7.161 1.00 94.94 96 ALA A O 1
ATOM 744 N N . TYR A 1 97 ? 6.423 -3.350 -9.295 1.00 94.88 97 TYR A N 1
ATOM 745 C CA . TYR A 1 97 ? 5.096 -3.968 -9.352 1.00 94.88 97 TYR A CA 1
ATOM 746 C C . TYR A 1 97 ? 4.954 -5.124 -8.354 1.00 94.88 97 TYR A C 1
ATOM 748 O O . TYR A 1 97 ? 3.939 -5.197 -7.657 1.00 94.88 97 TYR A O 1
ATOM 756 N N . ALA A 1 98 ? 5.970 -5.977 -8.199 1.00 94.38 98 ALA A N 1
ATOM 757 C CA . ALA A 1 98 ? 5.961 -7.032 -7.183 1.00 94.38 98 ALA A CA 1
ATOM 758 C C . ALA A 1 98 ? 5.849 -6.461 -5.749 1.00 94.38 98 ALA A C 1
ATOM 760 O O . ALA A 1 98 ? 5.075 -6.970 -4.928 1.00 94.38 98 ALA A O 1
ATOM 761 N N . CYS A 1 99 ? 6.532 -5.351 -5.446 1.00 92.62 99 CYS A N 1
ATOM 762 C CA . CYS A 1 99 ? 6.373 -4.626 -4.178 1.00 92.62 99 CYS A CA 1
ATOM 763 C C . CYS A 1 99 ? 4.944 -4.088 -3.976 1.00 92.62 99 CYS A C 1
ATOM 765 O O . CYS A 1 99 ? 4.403 -4.155 -2.871 1.00 92.62 99 CYS A O 1
ATOM 767 N N . ILE A 1 100 ? 4.293 -3.599 -5.032 1.00 93.94 100 ILE A N 1
ATOM 768 C CA . ILE A 1 100 ? 2.901 -3.130 -4.960 1.00 93.94 100 ILE A CA 1
ATOM 769 C C . ILE A 1 100 ? 1.947 -4.303 -4.689 1.00 93.94 100 ILE A C 1
ATOM 771 O O . ILE A 1 100 ? 1.092 -4.214 -3.803 1.00 93.94 100 ILE A O 1
ATOM 775 N N . PHE A 1 101 ? 2.113 -5.430 -5.387 1.00 93.50 101 PHE A N 1
ATOM 776 C CA . PHE A 1 101 ? 1.305 -6.633 -5.160 1.00 93.50 101 PHE A CA 1
ATOM 777 C C . PHE A 1 101 ? 1.454 -7.177 -3.735 1.00 93.50 101 PHE A C 1
ATOM 779 O O . PHE A 1 101 ? 0.456 -7.505 -3.087 1.00 93.50 101 PHE A O 1
ATOM 786 N N . THR A 1 102 ? 2.678 -7.222 -3.208 1.00 88.69 102 THR A N 1
ATOM 787 C CA . THR A 1 102 ? 2.915 -7.638 -1.816 1.00 88.69 102 THR A CA 1
ATOM 788 C C . THR A 1 102 ? 2.298 -6.659 -0.813 1.00 88.69 102 THR A C 1
ATOM 790 O O . THR A 1 102 ? 1.693 -7.097 0.169 1.00 88.69 102 THR A O 1
ATOM 793 N N . ALA A 1 103 ? 2.334 -5.349 -1.078 1.00 90.50 103 ALA A N 1
ATOM 794 C CA . ALA A 1 103 ? 1.641 -4.358 -0.256 1.00 90.50 103 ALA A CA 1
ATOM 795 C C . ALA A 1 103 ? 0.114 -4.572 -0.244 1.00 90.50 103 ALA A C 1
ATOM 797 O O . ALA A 1 103 ? -0.505 -4.516 0.825 1.00 90.50 103 ALA A O 1
ATOM 798 N N . PHE A 1 104 ? -0.495 -4.875 -1.397 1.00 92.75 104 PHE A N 1
ATOM 799 C CA . PHE A 1 104 ? -1.918 -5.226 -1.477 1.00 92.75 104 PHE A CA 1
ATOM 800 C C . PHE A 1 104 ? -2.242 -6.507 -0.706 1.00 92.75 104 PHE A C 1
ATOM 802 O O . PHE A 1 104 ? -3.205 -6.538 0.063 1.00 92.75 104 PHE A O 1
ATOM 809 N N . TYR A 1 105 ? -1.418 -7.544 -0.845 1.00 91.31 105 TYR A N 1
ATOM 810 C CA . TYR A 1 105 ? -1.589 -8.798 -0.113 1.00 91.31 105 TYR A CA 1
ATOM 811 C C . TYR A 1 105 ? -1.581 -8.588 1.411 1.00 91.31 105 TYR A C 1
ATOM 813 O O . TYR A 1 105 ? -2.462 -9.088 2.121 1.00 91.31 105 TYR A O 1
ATOM 821 N N . ILE A 1 106 ? -0.630 -7.793 1.916 1.00 89.25 106 ILE A N 1
ATOM 822 C CA . ILE A 1 106 ? -0.544 -7.427 3.337 1.00 89.25 106 ILE A CA 1
ATOM 823 C C . ILE A 1 106 ? -1.796 -6.657 3.780 1.00 89.25 106 ILE A C 1
ATOM 825 O O . ILE A 1 106 ? -2.331 -6.912 4.867 1.00 89.25 106 ILE A O 1
ATOM 829 N N . ASP A 1 107 ? -2.298 -5.741 2.948 1.00 86.75 107 ASP A N 1
ATOM 830 C CA . ASP A 1 107 ? -3.497 -4.970 3.270 1.00 86.75 107 ASP A CA 1
ATOM 831 C C . ASP A 1 107 ? -4.726 -5.879 3.438 1.00 86.75 107 ASP A C 1
ATOM 833 O O . ASP A 1 107 ? -5.422 -5.814 4.460 1.00 86.75 107 ASP A O 1
ATOM 837 N N . PHE A 1 108 ? -4.948 -6.792 2.486 1.00 87.75 108 PHE A N 1
ATOM 838 C CA . PHE A 1 108 ? -6.082 -7.715 2.517 1.00 87.75 108 PHE A CA 1
ATOM 839 C C . PHE A 1 108 ? -6.027 -8.691 3.693 1.00 87.75 108 PHE A C 1
ATOM 841 O O . PHE A 1 108 ? -7.041 -8.873 4.370 1.00 87.75 108 PHE A O 1
ATOM 848 N N . ARG A 1 109 ? -4.869 -9.309 3.960 1.00 86.75 109 ARG A N 1
ATOM 849 C CA . ARG A 1 109 ? -4.774 -10.366 4.979 1.00 86.75 109 ARG A CA 1
ATOM 850 C C . ARG A 1 109 ? -4.585 -9.869 6.401 1.00 86.75 109 ARG A C 1
ATOM 852 O O . ARG A 1 109 ? -4.986 -10.571 7.324 1.00 86.75 109 ARG A O 1
ATOM 859 N N . LYS A 1 110 ? -3.968 -8.705 6.608 1.00 82.88 110 LYS A N 1
ATOM 860 C CA . LYS A 1 110 ? -3.613 -8.242 7.960 1.00 82.88 110 LYS A CA 1
ATOM 861 C C . LYS A 1 110 ? -4.320 -6.953 8.346 1.00 82.88 110 LYS A C 1
ATOM 863 O O . LYS A 1 110 ? -4.922 -6.889 9.413 1.00 82.88 110 LYS A O 1
ATOM 868 N N . MET A 1 111 ? -4.330 -5.934 7.488 1.00 83.38 111 MET A N 1
ATOM 869 C CA . MET A 1 111 ? -4.895 -4.633 7.872 1.00 83.38 111 MET A CA 1
ATOM 870 C C . MET A 1 111 ? -6.425 -4.571 7.781 1.00 83.38 111 MET A C 1
ATOM 872 O O . MET A 1 111 ? -7.047 -3.896 8.604 1.00 83.38 111 MET A O 1
ATOM 876 N N . ARG A 1 112 ? -7.054 -5.234 6.803 1.00 83.50 112 ARG A N 1
ATOM 877 C CA . ARG A 1 112 ? -8.522 -5.277 6.682 1.00 83.50 112 ARG A CA 1
ATOM 878 C C . ARG A 1 112 ? -9.230 -6.011 7.830 1.00 83.50 112 ARG A C 1
ATOM 880 O O . ARG A 1 112 ? -10.176 -5.419 8.352 1.00 83.50 112 ARG A O 1
ATOM 887 N N . PRO A 1 113 ? -8.824 -7.222 8.266 1.00 84.19 113 PRO A N 1
ATOM 888 C CA . PRO A 1 113 ? -9.502 -7.891 9.380 1.00 84.19 113 PRO A CA 1
ATOM 889 C C . PRO A 1 113 ? -9.353 -7.115 10.693 1.00 84.19 113 PRO A C 1
ATOM 891 O O . PRO A 1 113 ? -10.346 -6.904 11.383 1.00 84.19 113 PRO A O 1
ATOM 894 N N . LEU A 1 114 ? -8.161 -6.578 10.984 1.00 82.81 114 LEU A N 1
ATOM 895 C CA . LEU A 1 114 ? -7.929 -5.755 12.179 1.00 82.81 114 LEU A CA 1
ATOM 896 C C . LEU A 1 114 ? -8.801 -4.489 12.208 1.00 82.81 114 LEU A C 1
ATOM 898 O O . LEU A 1 114 ? -9.278 -4.086 13.266 1.00 82.81 114 LEU A O 1
ATOM 902 N N . ARG A 1 115 ? -9.035 -3.863 11.046 1.00 82.56 115 ARG A N 1
ATOM 903 C CA . ARG A 1 115 ? -9.938 -2.708 10.931 1.00 82.56 115 ARG A CA 1
ATOM 904 C C . ARG A 1 115 ? -11.399 -3.087 11.149 1.00 82.56 115 ARG A C 1
ATOM 906 O O . ARG A 1 115 ? -12.095 -2.368 11.857 1.00 82.56 115 ARG A O 1
ATOM 913 N N . LYS A 1 116 ? -11.855 -4.203 10.573 1.00 83.25 116 LYS A N 1
ATOM 914 C CA . LYS A 1 116 ? -13.231 -4.692 10.757 1.00 83.25 116 LYS A CA 1
ATOM 915 C C . LYS A 1 116 ? -13.519 -5.010 12.223 1.00 83.25 116 LYS A C 1
ATOM 917 O O . LYS A 1 116 ? -14.479 -4.472 12.759 1.00 83.25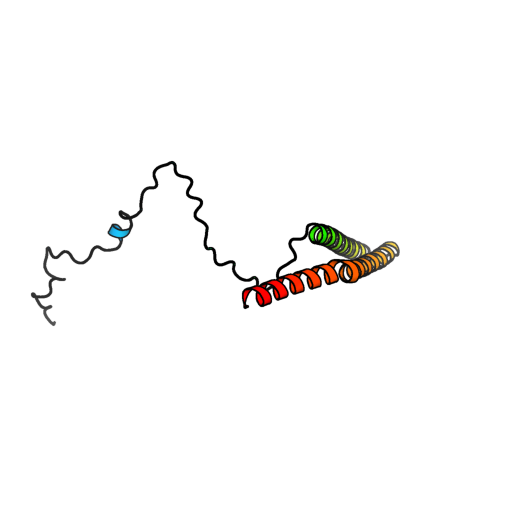 116 LYS A O 1
ATOM 922 N N . ALA A 1 117 ? -12.627 -5.755 12.879 1.00 83.81 117 ALA A N 1
ATOM 923 C CA . ALA A 1 117 ? -12.768 -6.115 14.289 1.00 83.81 117 ALA A CA 1
ATOM 924 C C . ALA A 1 117 ? -12.870 -4.882 15.203 1.00 83.81 117 ALA A C 1
ATOM 926 O O . ALA A 1 117 ? -13.703 -4.834 16.102 1.00 83.81 117 ALA A O 1
ATOM 927 N N . ALA A 1 118 ? -12.069 -3.843 14.949 1.00 81.81 118 ALA A N 1
ATOM 928 C CA . ALA A 1 118 ? -12.135 -2.610 15.730 1.00 81.81 118 ALA A CA 1
ATOM 929 C C . ALA A 1 118 ? -13.442 -1.831 15.515 1.00 81.81 118 ALA A C 1
ATOM 931 O O . ALA A 1 118 ? -14.020 -1.315 16.467 1.00 81.81 118 ALA A O 1
ATOM 932 N N . ILE A 1 119 ? -13.928 -1.767 14.271 1.00 81.38 119 ILE A N 1
ATOM 933 C CA . ILE A 1 119 ? -15.204 -1.115 13.947 1.00 81.38 119 ILE A CA 1
ATOM 934 C C . ILE A 1 119 ? -16.376 -1.880 14.577 1.00 81.38 119 ILE A C 1
ATOM 936 O O . ILE A 1 119 ? -17.325 -1.260 15.052 1.00 81.38 119 ILE A O 1
ATOM 940 N N . GLU A 1 120 ? -16.327 -3.212 14.581 1.00 83.31 120 GLU A N 1
ATOM 941 C CA . GLU A 1 120 ? -17.332 -4.069 15.219 1.00 83.31 120 GLU A CA 1
ATOM 942 C C . GLU A 1 120 ? -17.333 -3.912 16.743 1.00 83.31 120 GLU A C 1
ATOM 944 O O . GLU A 1 120 ? -18.406 -3.736 17.319 1.00 83.31 120 GLU A O 1
ATOM 949 N N . ALA A 1 121 ? -16.160 -3.863 17.383 1.00 81.56 121 ALA A N 1
ATOM 950 C CA . ALA A 1 121 ? -16.040 -3.611 18.820 1.00 81.56 121 ALA A CA 1
ATOM 951 C C . ALA A 1 121 ? -16.656 -2.259 19.224 1.00 81.56 121 ALA A C 1
ATOM 953 O O . ALA A 1 121 ? -17.448 -2.191 20.162 1.00 81.56 121 ALA A O 1
ATOM 954 N N . GLU A 1 122 ? -16.382 -1.191 18.468 1.00 81.12 122 GLU A N 1
ATOM 955 C CA . GLU A 1 122 ? -17.002 0.113 18.733 1.00 81.12 122 GLU A CA 1
ATOM 956 C C . GLU A 1 122 ? -18.518 0.135 18.493 1.00 81.12 122 GLU A C 1
ATOM 958 O O . GLU A 1 122 ? -19.242 0.899 19.137 1.00 81.12 122 GLU A O 1
ATOM 963 N N . LYS A 1 123 ? -19.022 -0.642 17.525 1.00 83.69 123 LYS A N 1
ATOM 964 C CA . LYS A 1 123 ? -20.469 -0.782 17.300 1.00 83.69 123 LYS A CA 1
ATOM 965 C C . LYS A 1 123 ? -21.127 -1.522 18.466 1.00 83.69 123 LYS A C 1
ATOM 967 O O . LYS A 1 123 ? -22.193 -1.105 18.909 1.00 83.69 123 LYS A O 1
ATOM 972 N N . ALA A 1 124 ? -20.487 -2.575 18.974 1.00 82.75 124 ALA A N 1
ATOM 973 C CA . ALA A 1 124 ? -20.975 -3.343 20.115 1.00 82.75 124 ALA A CA 1
ATOM 974 C C . ALA A 1 124 ? -21.036 -2.496 21.398 1.00 82.75 124 ALA A C 1
ATOM 976 O O . ALA A 1 124 ? -22.064 -2.502 22.070 1.00 82.75 124 ALA A O 1
ATOM 977 N N . GLU A 1 125 ? -19.997 -1.705 21.692 1.00 80.88 125 GLU A N 1
ATOM 978 C CA . GLU A 1 125 ? -1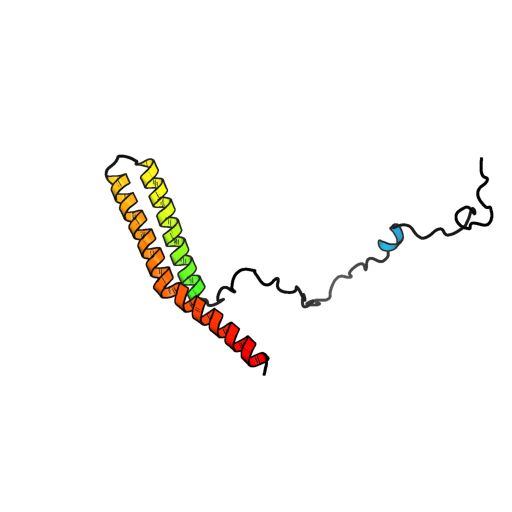9.972 -0.784 22.843 1.00 80.88 125 GLU A CA 1
ATOM 979 C C . GLU A 1 125 ? -21.126 0.232 22.790 1.00 80.88 125 GLU A C 1
ATOM 981 O O . GLU A 1 125 ? -21.838 0.432 23.774 1.00 80.88 125 GLU A O 1
ATOM 986 N N . LYS A 1 126 ? -21.371 0.830 21.616 1.00 79.81 126 LYS A N 1
ATOM 987 C CA . LYS A 1 126 ? -22.477 1.784 21.423 1.00 79.81 126 LYS A CA 1
ATOM 988 C C . LYS A 1 126 ? -23.849 1.142 21.618 1.00 79.81 126 LYS A C 1
ATOM 990 O O . LYS A 1 126 ? -24.723 1.769 22.206 1.00 79.81 126 LYS A O 1
ATOM 995 N N . ASN A 1 127 ? -24.035 -0.088 21.140 1.00 78.69 127 ASN A N 1
ATOM 996 C CA . ASN A 1 127 ? -25.299 -0.808 21.293 1.00 78.69 127 ASN A CA 1
ATOM 997 C C . ASN A 1 127 ? -25.526 -1.278 22.740 1.00 78.69 127 ASN A C 1
ATOM 999 O O . ASN A 1 127 ? -26.666 -1.289 23.196 1.00 78.69 127 ASN A O 1
ATOM 1003 N N . GLY A 1 128 ? -24.462 -1.644 23.463 1.00 74.50 128 GLY A N 1
ATOM 1004 C CA . GLY A 1 128 ? -24.525 -2.049 24.870 1.00 74.50 128 GLY A CA 1
ATOM 1005 C C . GLY A 1 128 ? -24.790 -0.888 25.830 1.00 74.50 128 GLY A C 1
ATOM 1006 O O . GLY A 1 128 ? -25.586 -1.039 26.743 1.00 74.50 128 GLY A O 1
ATOM 1007 N N . SER A 1 129 ? -24.200 0.287 25.587 1.00 68.31 129 SER A N 1
ATOM 1008 C CA . SER A 1 129 ? -24.449 1.504 26.382 1.00 68.31 129 SER A CA 1
ATOM 1009 C C . SER A 1 129 ? -25.837 2.125 26.158 1.00 68.31 129 SER A C 1
ATOM 1011 O O . SER A 1 129 ? -26.181 3.091 26.837 1.00 68.31 129 SER A O 1
ATOM 1013 N N . SER A 1 130 ? -26.600 1.641 25.175 1.00 60.34 130 SER A N 1
ATOM 1014 C CA . SER A 1 130 ? -27.950 2.129 24.872 1.00 60.34 130 SER A CA 1
ATOM 1015 C C . SER A 1 130 ? -29.065 1.270 25.488 1.00 60.34 130 SER A C 1
ATOM 1017 O O . SER A 1 130 ? -30.233 1.602 25.284 1.00 60.34 130 SER A O 1
ATOM 1019 N N . LYS A 1 131 ? -28.723 0.178 26.184 1.00 49.88 131 LYS A N 1
ATOM 1020 C CA . LYS A 1 131 ? -29.640 -0.630 27.003 1.00 49.88 131 LYS A CA 1
ATOM 1021 C C . LYS A 1 131 ? -29.457 -0.286 28.473 1.00 49.88 131 LYS A C 1
ATOM 1023 O O . LYS A 1 131 ? -30.477 -0.353 29.186 1.00 49.88 131 LYS A O 1
#

Radius of gyration: 32.83 Å; chains: 1; bounding box: 49×84×64 Å